Protein AF-A0A382NKW5-F1 (afdb_monomer_lite)

Foldseek 3Di:
DPPQWDWWFQAPFDPDDRDTDTHGPPDDDDQDDDPPPCSCVVPPVAPVLQVVQVVLVPDDPVSVVPPDDGDHGPTDD

InterPro domains:
  IPR027417 P-loop containing nucleoside triphosphate hydrolase [G3DSA:3.40.50.300] (8-76)
  IPR027417 P-loop containing nucleoside triphosphate hydrolase [SSF52540] (12-74)

Radius of gyration: 13.89 Å; chains: 1; bounding box: 36×25×36 Å

Secondary structure (DSSP, 8-state):
----EEEEEEE-STT--SEEEEEETTS------STTSSHHIIIIIIIIHHHHHHHHHTS-HHHHTTS---PPPS---

Structure (mmCIF, N/CA/C/O backbone):
data_AF-A0A382NKW5-F1
#
_entry.id   AF-A0A382NKW5-F1
#
loop_
_atom_site.group_PDB
_atom_site.id
_atom_site.type_symbol
_atom_site.label_atom_id
_atom_site.label_alt_id
_atom_site.label_comp_id
_atom_site.label_asym_id
_atom_site.label_entity_id
_atom_site.label_seq_id
_atom_site.pdbx_PDB_ins_code
_atom_site.Cartn_x
_atom_site.Cartn_y
_atom_site.Cartn_z
_atom_site.occupancy
_atom_site.B_iso_or_equiv
_atom_site.auth_seq_id
_atom_site.auth_comp_id
_atom_site.auth_asym_id
_atom_site.auth_atom_id
_atom_site.pdbx_PDB_model_num
ATOM 1 N N . MET A 1 1 ? -22.074 -1.800 1.534 1.00 51.12 1 MET A N 1
ATOM 2 C CA . MET A 1 1 ? -21.432 -2.661 0.518 1.00 51.12 1 MET A CA 1
ATOM 3 C C . MET A 1 1 ? -20.023 -2.955 0.994 1.00 51.12 1 MET A C 1
ATOM 5 O O . MET A 1 1 ? -19.378 -2.032 1.478 1.00 51.12 1 MET A O 1
ATOM 9 N N . ILE A 1 2 ? -19.570 -4.206 0.940 1.00 57.34 2 ILE A N 1
ATOM 10 C CA . ILE A 1 2 ? -18.169 -4.525 1.238 1.00 57.34 2 ILE A CA 1
ATOM 11 C C . ILE A 1 2 ? -17.343 -3.926 0.094 1.00 57.34 2 ILE A C 1
ATOM 13 O O . ILE A 1 2 ? -17.633 -4.176 -1.070 1.00 57.34 2 ILE A O 1
ATOM 17 N N . GLN A 1 3 ? -16.383 -3.051 0.402 1.00 76.75 3 GLN A N 1
ATOM 18 C CA . GLN A 1 3 ? -15.411 -2.616 -0.601 1.00 76.75 3 GLN A CA 1
ATOM 19 C C . GLN A 1 3 ? -14.497 -3.803 -0.885 1.00 76.75 3 GLN A C 1
ATOM 21 O O . GLN A 1 3 ? -13.680 -4.151 -0.036 1.00 76.75 3 GLN A O 1
ATOM 26 N N . ASP A 1 4 ? -14.643 -4.414 -2.057 1.00 93.19 4 ASP A N 1
ATOM 27 C CA . ASP A 1 4 ? -13.888 -5.613 -2.441 1.00 93.19 4 ASP A CA 1
ATOM 28 C C . ASP A 1 4 ? -12.447 -5.307 -2.880 1.00 93.19 4 ASP A C 1
ATOM 30 O O . ASP A 1 4 ? -11.632 -6.217 -3.019 1.00 93.19 4 ASP A O 1
ATOM 34 N N . HIS A 1 5 ? -12.111 -4.029 -3.079 1.00 96.31 5 HIS A N 1
ATOM 35 C CA . HIS A 1 5 ? -10.810 -3.582 -3.571 1.00 96.31 5 HIS A CA 1
ATOM 36 C C . HIS A 1 5 ? -10.243 -2.438 -2.724 1.00 96.31 5 HIS A C 1
ATOM 38 O O . HIS A 1 5 ? -10.986 -1.599 -2.216 1.00 96.31 5 HIS A O 1
ATOM 44 N N . ILE A 1 6 ? -8.918 -2.399 -2.600 1.00 96.12 6 ILE A N 1
ATOM 45 C CA . ILE A 1 6 ? -8.158 -1.191 -2.277 1.00 96.12 6 ILE A CA 1
ATOM 46 C C . ILE A 1 6 ? -7.955 -0.466 -3.602 1.00 96.12 6 ILE A C 1
ATOM 48 O O . ILE A 1 6 ? -7.436 -1.048 -4.555 1.00 96.12 6 ILE A O 1
ATOM 52 N N . ILE A 1 7 ? -8.400 0.780 -3.674 1.00 97.06 7 ILE A N 1
ATOM 53 C CA . ILE A 1 7 ? -8.236 1.620 -4.855 1.00 97.06 7 ILE A CA 1
ATOM 54 C C . ILE A 1 7 ? -7.200 2.666 -4.484 1.00 97.06 7 ILE A C 1
ATOM 56 O O . ILE A 1 7 ? -7.372 3.346 -3.480 1.00 97.06 7 ILE A O 1
ATOM 60 N N . VAL A 1 8 ? -6.155 2.761 -5.295 1.00 97.62 8 VAL A N 1
ATOM 61 C CA . VAL A 1 8 ? -5.126 3.790 -5.196 1.00 97.62 8 VAL A CA 1
ATOM 62 C C . VAL A 1 8 ? -5.234 4.650 -6.445 1.00 97.62 8 VAL A C 1
ATOM 64 O O . VAL A 1 8 ? -5.219 4.105 -7.556 1.00 97.62 8 VAL A O 1
ATOM 67 N N . LYS A 1 9 ? -5.368 5.966 -6.278 1.00 98.12 9 LYS A N 1
ATOM 68 C CA . LYS A 1 9 ? -5.411 6.911 -7.405 1.00 98.12 9 LYS A CA 1
ATOM 69 C C . LYS A 1 9 ? -4.299 7.936 -7.334 1.00 98.12 9 LYS A C 1
ATOM 71 O O . LYS A 1 9 ? -4.056 8.512 -6.278 1.00 98.12 9 LYS A O 1
ATOM 76 N N . GLY A 1 10 ? -3.656 8.162 -8.474 1.00 98.12 10 GLY A N 1
ATOM 77 C CA . GLY A 1 10 ? -2.633 9.180 -8.637 1.00 98.12 10 GLY A CA 1
ATOM 78 C C . GLY A 1 10 ? -1.449 9.010 -7.691 1.00 98.12 10 GLY A C 1
ATOM 79 O O . GLY A 1 10 ? -0.961 9.989 -7.143 1.00 98.12 10 GLY A O 1
ATOM 80 N N . ALA A 1 11 ? -0.974 7.783 -7.466 1.00 98.25 11 ALA A N 1
ATOM 81 C CA . ALA A 1 11 ? 0.218 7.579 -6.648 1.00 98.25 11 ALA A CA 1
ATOM 82 C C . ALA A 1 11 ? 1.448 8.172 -7.350 1.00 98.25 11 ALA A C 1
ATOM 84 O O . ALA A 1 11 ? 1.755 7.818 -8.497 1.00 98.25 11 ALA A O 1
ATOM 85 N N . ARG A 1 12 ? 2.139 9.078 -6.657 1.00 98.44 12 ARG A N 1
ATOM 86 C CA . ARG A 1 12 ? 3.289 9.841 -7.168 1.00 98.44 12 ARG A CA 1
ATOM 87 C C . ARG A 1 12 ? 4.524 9.731 -6.283 1.00 98.44 12 ARG A C 1
ATOM 89 O O . ARG A 1 12 ? 5.526 10.381 -6.561 1.00 98.44 12 ARG A O 1
ATOM 96 N N . GLU A 1 13 ? 4.484 8.869 -5.268 1.00 97.88 13 GLU A N 1
ATOM 97 C CA . GLU A 1 13 ? 5.628 8.715 -4.383 1.00 97.88 13 GLU A CA 1
ATOM 98 C C . GLU A 1 13 ? 6.904 8.289 -5.103 1.00 97.88 13 GLU A C 1
ATOM 100 O O . GLU A 1 13 ? 6.917 7.370 -5.930 1.00 97.88 13 GLU A O 1
ATOM 105 N N . HIS A 1 14 ? 7.995 8.968 -4.758 1.00 96.94 14 HIS A N 1
ATOM 106 C CA . HIS A 1 14 ? 9.304 8.834 -5.386 1.00 96.94 14 HIS A CA 1
ATOM 107 C C . HIS A 1 14 ? 9.276 8.922 -6.923 1.00 96.94 14 HIS A C 1
ATOM 109 O O . HIS A 1 14 ? 9.299 10.008 -7.495 1.00 96.94 14 HIS A O 1
ATOM 115 N N . ASN A 1 15 ? 9.316 7.778 -7.610 1.00 97.62 15 ASN A N 1
ATOM 116 C CA . ASN A 1 15 ? 9.359 7.698 -9.068 1.00 97.62 15 ASN A CA 1
ATOM 117 C C . ASN A 1 15 ? 8.068 7.142 -9.683 1.00 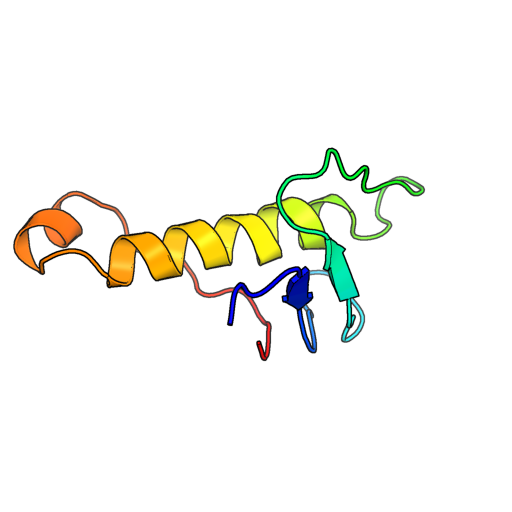97.62 15 ASN A C 1
ATOM 119 O O . ASN A 1 15 ? 8.048 6.838 -10.883 1.00 97.62 15 ASN A O 1
ATOM 123 N N . LEU A 1 16 ? 7.001 7.000 -8.888 1.00 98.25 16 LEU A N 1
ATOM 124 C CA . LEU A 1 16 ? 5.686 6.638 -9.398 1.00 98.25 16 LEU A CA 1
ATOM 125 C C . LEU A 1 16 ? 5.156 7.755 -10.302 1.00 98.25 16 LEU A C 1
ATOM 127 O O . LEU A 1 16 ? 5.180 8.937 -9.97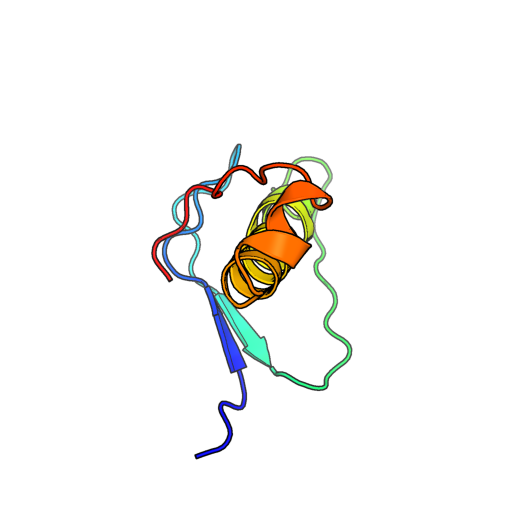4 1.00 98.25 16 LEU A O 1
ATOM 131 N N . LYS A 1 17 ? 4.677 7.373 -11.484 1.00 97.81 17 LYS A N 1
ATOM 132 C CA . LYS A 1 17 ? 4.247 8.312 -12.526 1.00 97.81 17 LYS A CA 1
ATOM 133 C C . LYS A 1 17 ? 2.729 8.445 -12.552 1.00 97.81 17 LYS A C 1
ATOM 135 O O . LYS A 1 17 ? 2.108 8.048 -13.533 1.00 97.81 17 LYS A O 1
ATOM 140 N N . ASN A 1 18 ? 2.155 8.983 -11.474 1.00 97.94 18 ASN A N 1
ATOM 141 C CA . ASN A 1 18 ? 0.708 9.164 -11.320 1.00 97.94 18 ASN A CA 1
ATOM 142 C C . ASN A 1 18 ? -0.065 7.850 -11.554 1.00 97.94 18 ASN A C 1
ATOM 144 O O . ASN A 1 18 ? -0.894 7.740 -12.456 1.00 97.94 18 ASN A O 1
ATOM 148 N N . VAL A 1 19 ? 0.299 6.821 -10.785 1.00 97.88 19 VAL A N 1
ATOM 149 C CA . VAL A 1 19 ? -0.168 5.445 -10.981 1.00 97.88 19 VAL A CA 1
ATOM 150 C C . VAL A 1 19 ? -1.533 5.235 -10.333 1.00 97.88 19 VAL A C 1
ATOM 152 O O . VAL A 1 19 ? -1.727 5.530 -9.155 1.00 97.88 19 VAL A O 1
ATOM 155 N N . ASP A 1 20 ? -2.436 4.626 -11.096 1.00 98.31 20 ASP A N 1
ATOM 156 C CA . ASP A 1 20 ? -3.728 4.139 -10.628 1.00 98.31 20 ASP A CA 1
ATOM 157 C C . ASP A 1 20 ? -3.710 2.612 -10.532 1.00 98.31 20 ASP A C 1
ATOM 159 O O . ASP A 1 20 ? -3.357 1.931 -11.498 1.00 98.31 20 ASP A O 1
ATOM 163 N N . VAL A 1 21 ? -4.139 2.053 -9.398 1.00 97.19 21 VAL A N 1
ATOM 164 C CA . VAL A 1 21 ? -4.246 0.597 -9.237 1.00 97.19 21 VAL A CA 1
ATOM 165 C C . VAL A 1 21 ? -5.460 0.200 -8.402 1.00 97.19 21 VAL A C 1
ATOM 167 O O . VAL A 1 21 ? -5.856 0.882 -7.459 1.00 97.19 21 VAL A O 1
ATOM 170 N N . MET A 1 22 ? -6.054 -0.939 -8.754 1.00 97.44 22 MET A N 1
ATOM 171 C CA . MET A 1 22 ? -7.084 -1.608 -7.967 1.00 97.44 22 MET A CA 1
ATOM 172 C C . MET A 1 22 ? -6.545 -2.953 -7.490 1.00 97.44 22 MET A C 1
ATOM 174 O O . MET A 1 22 ? -6.139 -3.786 -8.297 1.00 97.44 22 MET A O 1
ATOM 178 N N . ILE A 1 23 ? -6.542 -3.165 -6.178 1.00 97.44 23 ILE A N 1
ATOM 179 C CA . ILE A 1 23 ? -5.977 -4.350 -5.532 1.00 97.44 23 ILE A CA 1
ATOM 180 C C . ILE A 1 23 ? -7.114 -5.109 -4.846 1.00 97.44 23 ILE A C 1
ATOM 182 O O . ILE A 1 23 ? -7.792 -4.523 -4.001 1.00 97.44 23 ILE A O 1
ATOM 186 N N . PRO A 1 24 ? -7.350 -6.393 -5.158 1.00 97.50 24 PRO A N 1
ATOM 187 C CA . PRO A 1 24 ? -8.403 -7.160 -4.503 1.00 97.50 24 PRO A CA 1
ATOM 188 C C . PRO A 1 24 ? -8.086 -7.343 -3.015 1.00 97.50 24 PRO A C 1
ATOM 190 O O . PRO A 1 24 ? -6.981 -7.739 -2.638 1.00 97.50 24 PRO A O 1
ATOM 193 N N . ARG A 1 25 ? -9.065 -7.068 -2.152 1.00 96.38 25 ARG A N 1
ATOM 194 C CA . ARG A 1 25 ? -8.924 -7.254 -0.704 1.00 96.38 25 ARG A CA 1
ATOM 195 C C . ARG A 1 25 ? -9.020 -8.722 -0.329 1.00 96.38 25 ARG A C 1
ATOM 197 O O . ARG A 1 25 ? -9.652 -9.520 -1.016 1.00 96.38 25 ARG A O 1
ATOM 204 N N . ASN A 1 26 ? -8.427 -9.062 0.815 1.00 95.69 26 ASN A N 1
ATOM 205 C CA . ASN A 1 26 ? -8.462 -10.413 1.385 1.00 95.69 26 ASN A CA 1
ATOM 206 C C . ASN A 1 26 ? -7.875 -11.478 0.441 1.00 95.69 26 ASN A C 1
ATOM 208 O O . ASN A 1 26 ? -8.321 -12.626 0.419 1.00 95.69 26 ASN A O 1
ATOM 212 N N . LYS A 1 27 ? -6.885 -11.083 -0.365 1.00 97.12 27 LYS A N 1
ATOM 213 C CA . LYS A 1 27 ? -6.118 -11.953 -1.258 1.00 97.12 27 LYS A CA 1
ATOM 214 C C . LYS A 1 27 ? -4.630 -11.775 -0.989 1.00 97.12 27 LYS A C 1
ATOM 216 O O . LYS A 1 27 ? -4.193 -10.710 -0.561 1.00 97.12 27 LYS A O 1
ATOM 221 N N . LEU A 1 28 ? -3.857 -12.814 -1.291 1.00 98.06 28 LEU A N 1
ATOM 222 C CA . LEU A 1 28 ? -2.409 -12.701 -1.406 1.00 98.06 28 LEU A CA 1
ATOM 223 C C . LEU A 1 28 ? -2.085 -12.063 -2.762 1.00 98.06 28 LEU A C 1
ATOM 225 O O . LEU A 1 28 ? -2.291 -12.687 -3.800 1.00 98.06 28 LEU A O 1
ATOM 229 N N . VAL A 1 29 ? -1.613 -10.818 -2.746 1.00 98.06 29 VAL A N 1
ATOM 230 C CA . VAL A 1 29 ? -1.247 -10.060 -3.950 1.00 98.06 29 VAL A CA 1
ATOM 231 C C . VAL A 1 29 ? 0.262 -9.862 -3.978 1.00 98.06 29 VAL A C 1
ATOM 233 O O . VAL A 1 29 ? 0.864 -9.495 -2.972 1.00 98.06 29 VAL A O 1
ATOM 236 N N . VAL A 1 30 ? 0.871 -10.097 -5.139 1.00 98.31 30 VAL A N 1
ATOM 237 C CA . VAL A 1 30 ? 2.314 -9.947 -5.348 1.00 98.31 30 VAL A CA 1
ATOM 238 C C . VAL A 1 30 ? 2.577 -8.710 -6.201 1.00 98.31 30 VAL A C 1
ATOM 240 O O . VAL A 1 30 ? 2.050 -8.597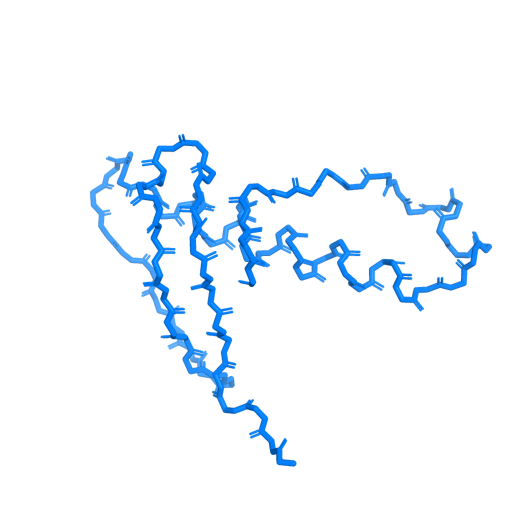 -7.306 1.00 98.31 30 VAL A O 1
ATOM 243 N N . VAL A 1 31 ? 3.428 -7.805 -5.711 1.00 97.69 31 VAL A N 1
ATOM 244 C CA . VAL A 1 31 ? 3.948 -6.662 -6.479 1.00 97.69 31 VAL A CA 1
ATOM 245 C C . VAL A 1 31 ? 5.336 -7.029 -7.006 1.00 97.69 31 VAL A C 1
ATOM 247 O O . VAL A 1 31 ? 6.259 -7.260 -6.228 1.00 97.69 31 VAL A O 1
ATOM 250 N N . THR A 1 32 ? 5.495 -7.104 -8.328 1.00 98.00 32 THR A N 1
ATOM 251 C CA . THR A 1 32 ? 6.730 -7.561 -8.993 1.00 98.00 32 THR A CA 1
ATOM 252 C C . THR A 1 32 ? 7.226 -6.566 -10.051 1.00 98.00 32 THR A C 1
ATOM 254 O O . THR A 1 32 ? 6.561 -5.575 -10.342 1.00 98.00 32 THR A O 1
ATOM 257 N N . GLY A 1 33 ? 8.437 -6.783 -10.576 1.00 97.25 33 GLY A N 1
ATOM 258 C CA . GLY A 1 33 ? 9.135 -5.885 -11.503 1.00 97.25 33 GLY A CA 1
ATOM 259 C C . GLY A 1 33 ? 10.626 -5.704 -11.187 1.00 97.25 33 GLY A C 1
ATOM 260 O O . GLY A 1 33 ? 11.096 -6.038 -10.096 1.00 97.25 33 GLY A O 1
ATOM 261 N N . VAL A 1 34 ? 11.378 -5.139 -12.134 1.00 98.25 34 VAL A N 1
ATOM 262 C CA . VAL A 1 34 ? 12.835 -4.905 -12.027 1.00 98.25 34 VAL A CA 1
ATOM 263 C C . VAL A 1 34 ? 13.211 -3.981 -10.863 1.00 98.25 34 VAL A C 1
ATOM 265 O O . VAL A 1 34 ? 12.383 -3.209 -10.378 1.00 98.25 34 VAL A O 1
ATOM 268 N N . SER A 1 35 ? 14.453 -4.048 -10.37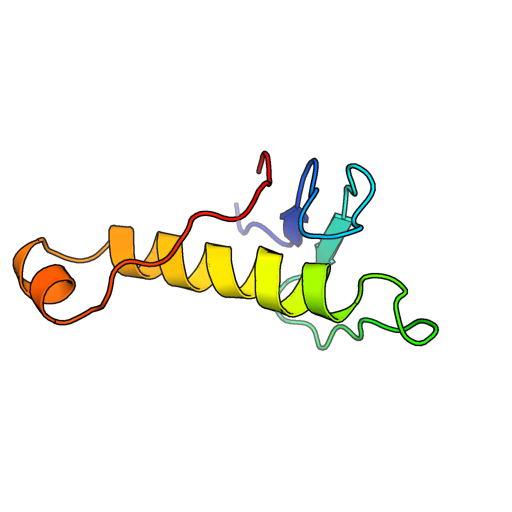4 1.00 97.69 35 SER A N 1
ATOM 269 C CA . SER A 1 35 ? 14.932 -3.117 -9.338 1.00 97.69 35 SER A CA 1
ATOM 270 C C . SER A 1 35 ? 14.733 -1.656 -9.773 1.00 97.69 35 SER A C 1
ATOM 272 O O . SER A 1 35 ? 14.906 -1.333 -10.945 1.00 97.69 35 SER A O 1
ATOM 274 N N . GLY A 1 36 ? 14.306 -0.792 -8.849 1.00 97.12 36 GLY A N 1
ATOM 275 C CA . GLY A 1 36 ? 14.011 0.618 -9.138 1.00 97.12 36 GLY A CA 1
ATOM 276 C C . GLY A 1 36 ? 12.678 0.899 -9.848 1.00 97.12 36 GLY A C 1
ATOM 277 O O . GLY A 1 36 ? 12.361 2.058 -10.081 1.00 97.12 36 GLY A O 1
ATOM 278 N N . SER A 1 37 ? 11.848 -0.105 -10.153 1.00 97.75 37 SER A N 1
ATOM 279 C CA . SER A 1 37 ? 10.574 0.105 -10.870 1.00 97.75 37 SER A CA 1
ATOM 280 C C . SER A 1 37 ? 9.439 0.755 -10.056 1.00 97.75 37 SER A C 1
ATOM 282 O O . SER A 1 37 ? 8.330 0.854 -10.569 1.00 97.75 37 SER A O 1
ATOM 284 N N . GLY A 1 38 ? 9.665 1.120 -8.788 1.00 98.12 38 GLY A N 1
ATOM 285 C CA . GLY A 1 38 ? 8.637 1.710 -7.913 1.00 98.12 38 GLY A CA 1
ATOM 286 C C . GLY A 1 38 ? 7.796 0.712 -7.099 1.00 98.12 38 GLY A C 1
ATOM 287 O O . GLY A 1 38 ? 6.802 1.101 -6.497 1.00 98.12 38 GLY A O 1
ATOM 288 N N . LYS A 1 39 ? 8.175 -0.578 -7.033 1.00 98.44 39 LYS A N 1
ATOM 289 C CA . LYS A 1 39 ? 7.442 -1.596 -6.238 1.00 98.44 39 LYS A CA 1
ATOM 290 C C . LYS A 1 39 ? 7.314 -1.212 -4.766 1.00 98.44 39 LYS A C 1
ATOM 292 O O . LYS A 1 39 ? 6.217 -1.250 -4.220 1.00 98.44 39 LYS A O 1
ATOM 297 N N . SER A 1 40 ? 8.444 -0.874 -4.138 1.00 98.25 40 SER A N 1
ATOM 298 C CA . SER A 1 40 ? 8.480 -0.499 -2.724 1.00 98.25 40 SER A CA 1
ATOM 299 C C . SER A 1 40 ? 7.756 0.821 -2.491 1.00 98.25 40 SER A C 1
ATOM 301 O O . SER A 1 40 ? 6.986 0.910 -1.546 1.00 98.25 40 SER A O 1
ATOM 303 N N . SER A 1 41 ? 7.893 1.770 -3.422 1.00 98.31 41 SER A N 1
ATOM 304 C CA . SER A 1 41 ? 7.180 3.049 -3.383 1.00 98.31 41 SER A CA 1
ATOM 305 C C . SER A 1 41 ? 5.666 2.864 -3.389 1.00 98.31 41 SER A C 1
ATOM 307 O O . SER A 1 41 ? 4.965 3.482 -2.599 1.00 98.31 41 SER A O 1
ATOM 309 N N . LEU A 1 42 ? 5.146 1.948 -4.211 1.00 98.25 42 LEU A N 1
ATOM 310 C CA . LEU A 1 42 ? 3.719 1.634 -4.217 1.00 98.25 42 LEU A CA 1
ATOM 311 C C . LEU A 1 42 ? 3.293 0.859 -2.958 1.00 98.25 42 LEU A C 1
ATOM 313 O O . LEU A 1 42 ? 2.320 1.226 -2.304 1.00 98.25 42 LEU A O 1
ATOM 317 N N . ALA A 1 43 ? 3.995 -0.224 -2.617 1.00 97.94 43 ALA A N 1
ATOM 318 C CA . ALA A 1 43 ? 3.565 -1.141 -1.561 1.00 97.94 43 ALA A CA 1
ATOM 319 C C . ALA A 1 43 ? 3.766 -0.577 -0.145 1.00 97.94 43 ALA A C 1
ATOM 321 O O . ALA A 1 43 ? 2.864 -0.672 0.688 1.00 97.94 43 ALA A O 1
ATOM 322 N N . PHE A 1 44 ? 4.938 -0.005 0.125 1.00 97.50 44 PHE A N 1
ATOM 323 C CA . PHE A 1 44 ? 5.330 0.468 1.448 1.00 97.50 44 PHE A CA 1
ATOM 324 C C . PHE A 1 44 ? 5.096 1.969 1.594 1.00 97.50 44 PHE A C 1
ATOM 326 O O . PHE A 1 44 ? 4.311 2.385 2.445 1.00 97.50 44 PHE A O 1
ATOM 333 N N . ASP A 1 45 ? 5.715 2.764 0.724 1.00 97.62 45 ASP A N 1
ATOM 334 C CA . ASP A 1 45 ? 5.751 4.219 0.907 1.00 97.62 45 ASP A CA 1
ATOM 335 C C . ASP A 1 45 ? 4.396 4.875 0.593 1.00 97.62 45 ASP A C 1
ATOM 337 O O . ASP A 1 45 ? 4.090 5.930 1.130 1.00 97.62 45 ASP A O 1
ATOM 341 N N . THR A 1 46 ? 3.540 4.220 -0.203 1.00 97.81 46 THR A N 1
ATOM 342 C CA . THR A 1 46 ? 2.171 4.685 -0.488 1.00 97.81 46 THR A CA 1
ATOM 343 C C . THR A 1 46 ? 1.120 3.905 0.306 1.00 97.81 46 THR A C 1
ATOM 345 O O . THR A 1 46 ? 0.485 4.453 1.204 1.00 97.81 46 THR A O 1
ATOM 348 N N . ILE A 1 47 ? 0.898 2.621 -0.013 1.00 97.31 47 ILE A N 1
ATOM 349 C CA . ILE A 1 47 ? -0.259 1.864 0.503 1.00 97.31 47 ILE A CA 1
ATOM 350 C C . ILE A 1 47 ? -0.151 1.615 2.009 1.00 97.31 47 ILE A C 1
ATOM 352 O O . ILE A 1 47 ? -1.101 1.874 2.752 1.00 97.31 47 ILE A O 1
ATOM 356 N N . TYR A 1 48 ? 0.987 1.090 2.465 1.00 96.75 48 TYR A N 1
ATOM 357 C CA . TYR A 1 48 ? 1.199 0.818 3.884 1.00 96.75 48 TYR A CA 1
ATOM 358 C C . TYR A 1 48 ? 1.230 2.116 4.701 1.00 96.75 48 TYR A C 1
ATOM 360 O O . TYR A 1 48 ? 0.527 2.204 5.710 1.00 96.75 48 TYR A O 1
ATOM 368 N N . ALA A 1 49 ? 1.961 3.136 4.237 1.00 96.44 49 ALA A N 1
ATOM 369 C CA . ALA A 1 49 ? 2.038 4.435 4.903 1.00 96.44 49 ALA A CA 1
ATOM 370 C C . ALA A 1 49 ? 0.658 5.105 5.054 1.00 96.44 49 ALA A C 1
ATOM 372 O O . ALA A 1 49 ? 0.296 5.501 6.164 1.00 96.44 49 ALA A O 1
ATOM 373 N N . GLU A 1 50 ? -0.164 5.161 3.996 1.00 96.94 50 GLU A N 1
ATOM 374 C CA . GLU A 1 50 ? -1.533 5.697 4.094 1.00 96.94 50 GLU A CA 1
ATOM 375 C C . GLU A 1 50 ? -2.413 4.879 5.030 1.00 96.94 50 GLU A C 1
ATOM 377 O O . GLU A 1 50 ? -3.168 5.447 5.821 1.00 96.94 50 GLU A O 1
ATOM 382 N N . GLY A 1 51 ? -2.335 3.548 4.946 1.00 95.00 51 GLY A N 1
AT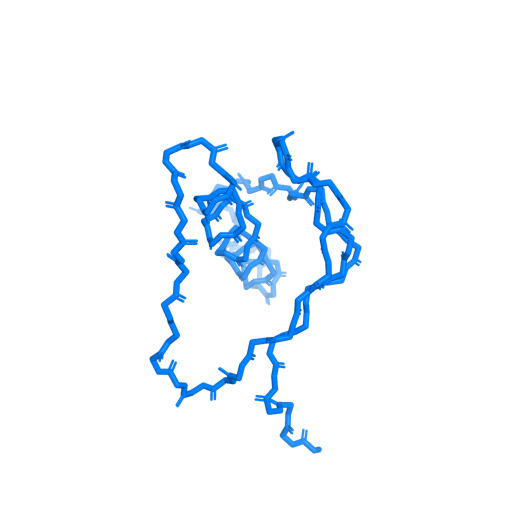OM 383 C CA . GLY A 1 51 ? -3.105 2.666 5.815 1.00 95.00 51 GLY A CA 1
ATOM 384 C C . GLY A 1 51 ? -2.793 2.925 7.287 1.00 95.00 51 GLY A C 1
ATOM 385 O O . GLY A 1 51 ? -3.706 3.091 8.100 1.00 95.00 51 GLY A O 1
ATOM 386 N N . GLN A 1 52 ? -1.505 3.031 7.616 1.00 94.31 52 GLN A N 1
ATOM 387 C CA . GLN A 1 52 ? -1.041 3.318 8.967 1.00 94.31 52 GLN A CA 1
ATOM 388 C C . GLN A 1 52 ? -1.445 4.731 9.412 1.00 94.31 52 GLN A C 1
ATOM 390 O O . GLN A 1 52 ? -2.017 4.885 10.494 1.00 94.31 52 GLN A O 1
ATOM 395 N N . ARG A 1 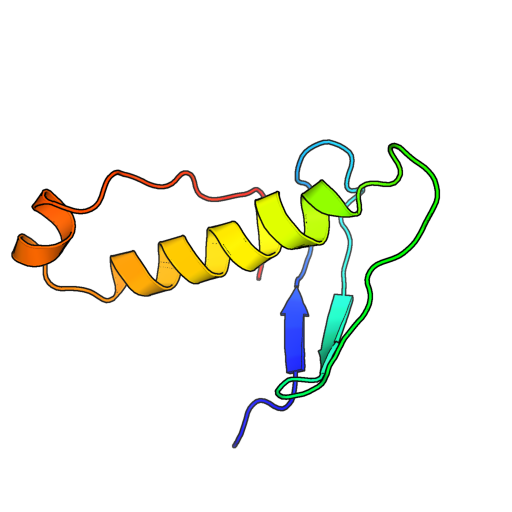53 ? -1.234 5.752 8.570 1.00 94.75 53 ARG A N 1
ATOM 396 C CA . ARG A 1 53 ? -1.593 7.148 8.863 1.00 94.75 53 ARG A CA 1
ATOM 397 C C . ARG A 1 53 ? -3.088 7.300 9.132 1.00 94.75 53 ARG A C 1
ATOM 399 O O . ARG A 1 53 ? -3.464 7.821 10.180 1.00 94.75 53 ARG A O 1
ATOM 406 N N . ARG A 1 54 ? -3.948 6.803 8.232 1.00 93.94 54 ARG A N 1
ATOM 407 C CA . ARG A 1 54 ? -5.415 6.879 8.379 1.00 93.94 54 ARG A CA 1
ATOM 408 C C . ARG A 1 54 ? -5.897 6.134 9.623 1.00 93.94 54 ARG A C 1
ATOM 410 O O . ARG A 1 54 ? -6.796 6.612 10.312 1.00 93.94 54 ARG A O 1
ATOM 417 N N . TYR A 1 55 ? -5.289 4.989 9.942 1.00 93.38 55 TYR A N 1
ATOM 418 C CA . TYR A 1 55 ? -5.602 4.262 11.170 1.00 93.38 55 TYR A CA 1
ATOM 419 C C . TYR A 1 55 ? -5.253 5.083 12.416 1.00 93.38 55 TYR A C 1
ATOM 421 O O . TYR A 1 55 ? -6.104 5.260 13.285 1.00 93.38 55 TYR A O 1
ATOM 429 N N . VAL A 1 56 ? -4.049 5.654 12.487 1.00 92.44 56 VAL A N 1
ATOM 430 C CA . VAL A 1 56 ? -3.626 6.494 13.619 1.00 92.44 56 VAL A CA 1
ATOM 431 C C . VAL A 1 56 ? -4.498 7.745 13.755 1.00 92.44 56 VAL A C 1
ATOM 433 O O . VAL A 1 56 ? -4.863 8.121 14.868 1.00 92.44 56 VAL A O 1
ATOM 436 N N . GLU A 1 57 ? -4.890 8.366 12.643 1.00 90.56 57 GLU A N 1
ATOM 437 C CA . GLU A 1 57 ? -5.792 9.525 12.634 1.00 90.56 57 GLU A CA 1
ATOM 438 C C . GLU A 1 57 ? -7.187 9.220 13.180 1.00 90.56 57 GLU A C 1
ATOM 440 O O . GLU A 1 57 ? -7.823 10.109 13.749 1.00 90.56 57 GLU A O 1
ATOM 445 N N . SER A 1 58 ? -7.637 7.968 13.070 1.00 93.19 58 SER A N 1
ATOM 446 C CA . SER A 1 58 ? -8.914 7.523 13.634 1.00 93.19 58 SER A CA 1
ATOM 447 C C . SER A 1 58 ? -8.896 7.359 15.162 1.00 93.19 58 SER A C 1
ATOM 449 O O . SER A 1 58 ? -9.952 7.212 15.779 1.00 93.19 58 SER A O 1
ATOM 451 N N . LEU A 1 59 ? -7.718 7.407 15.797 1.00 92.69 59 LEU A N 1
ATOM 452 C CA . LEU A 1 59 ? -7.566 7.239 17.241 1.00 92.69 59 LEU A CA 1
ATOM 453 C C . LEU A 1 59 ? -7.809 8.542 18.019 1.00 92.69 59 LEU A C 1
ATOM 455 O O . LEU A 1 59 ? -7.717 9.666 17.504 1.00 92.69 59 LEU A O 1
ATOM 459 N N . SER A 1 60 ? -8.075 8.390 19.320 1.00 92.94 60 SER A N 1
ATOM 460 C CA . SER A 1 60 ? -8.255 9.523 20.231 1.00 92.94 60 SER A CA 1
ATOM 461 C C . SER A 1 60 ? -7.013 10.421 20.264 1.00 92.94 60 SER A C 1
ATOM 463 O O . SER A 1 60 ? -5.885 9.970 20.055 1.00 92.94 60 SER A O 1
ATOM 465 N N . ALA A 1 61 ? -7.212 11.709 20.555 1.00 89.62 61 ALA A N 1
ATOM 466 C CA . ALA A 1 61 ? -6.109 12.663 20.682 1.00 89.62 61 ALA A CA 1
ATOM 467 C C . ALA A 1 61 ? -5.071 12.216 21.730 1.00 89.62 61 ALA A C 1
ATOM 469 O O . ALA A 1 61 ? -3.874 12.383 21.518 1.00 89.62 61 ALA A O 1
ATOM 470 N N . TYR A 1 62 ? -5.533 11.579 22.812 1.00 90.94 62 TYR A N 1
ATOM 471 C CA . TYR A 1 62 ? -4.673 10.997 23.841 1.00 90.94 62 TYR A CA 1
ATOM 472 C C . TYR A 1 62 ? -3.794 9.867 23.290 1.00 90.94 62 TYR A C 1
ATOM 474 O O . TYR A 1 62 ? -2.580 9.890 23.461 1.00 90.94 62 TYR A O 1
ATOM 482 N N . ALA A 1 63 ? -4.382 8.906 22.570 1.00 89.19 63 ALA A N 1
ATOM 483 C CA . ALA A 1 63 ? -3.624 7.801 21.984 1.00 89.19 63 ALA A CA 1
ATOM 484 C C . ALA A 1 63 ? -2.600 8.293 20.946 1.00 89.19 63 ALA A C 1
ATOM 486 O O . ALA A 1 63 ? -1.474 7.800 20.901 1.00 89.19 63 ALA A O 1
ATOM 487 N N . ARG A 1 64 ? -2.958 9.315 20.156 1.00 89.12 64 ARG A N 1
ATOM 488 C CA . ARG A 1 64 ? -2.063 9.930 19.166 1.00 89.12 64 ARG A CA 1
ATOM 489 C C . ARG A 1 64 ? -0.837 10.612 19.773 1.00 89.12 64 ARG A C 1
ATOM 491 O O . ARG A 1 64 ? 0.151 10.758 19.072 1.00 89.12 64 ARG A O 1
ATOM 498 N N . GLN A 1 65 ? -0.847 10.989 21.052 1.00 88.56 65 GLN A N 1
ATOM 499 C CA . GLN A 1 65 ? 0.332 11.583 21.695 1.00 88.56 65 GLN A CA 1
ATOM 500 C C . GLN A 1 65 ? 1.517 10.603 21.772 1.00 88.56 65 GLN A C 1
ATOM 502 O O . GLN A 1 65 ? 2.670 11.028 21.775 1.00 88.56 65 GLN A O 1
ATOM 507 N N . PHE A 1 66 ? 1.234 9.299 21.807 1.00 87.69 66 PHE A N 1
ATOM 508 C CA . PHE A 1 66 ? 2.243 8.240 21.890 1.00 87.69 66 PHE A CA 1
ATOM 509 C C . PHE A 1 66 ? 2.610 7.647 20.527 1.00 87.69 66 PHE A C 1
ATOM 511 O O . PHE A 1 66 ? 3.552 6.865 20.422 1.00 87.69 66 PHE A O 1
ATOM 518 N N . LEU A 1 67 ? 1.862 8.000 19.483 1.00 81.94 67 LEU A N 1
ATOM 519 C CA . LEU A 1 67 ? 2.046 7.494 18.133 1.00 81.94 67 LEU A CA 1
ATOM 520 C C . LEU A 1 67 ? 2.642 8.631 17.305 1.00 81.94 67 LEU A C 1
ATOM 522 O O . LEU A 1 67 ? 2.018 9.674 17.136 1.00 81.94 67 LEU A O 1
ATOM 526 N N . GLY A 1 68 ? 3.884 8.459 16.849 1.00 79.44 68 GLY A N 1
ATOM 527 C CA . GLY A 1 68 ? 4.606 9.491 16.103 1.00 79.44 68 GLY A CA 1
ATOM 528 C C . GLY A 1 68 ? 3.814 10.030 14.904 1.00 79.44 68 GLY A C 1
ATOM 529 O O . GLY A 1 68 ? 2.928 9.362 14.366 1.00 79.44 68 GLY A O 1
ATOM 530 N N . ARG A 1 69 ? 4.139 11.255 14.469 1.00 78.06 69 ARG A N 1
ATOM 531 C CA . ARG A 1 69 ? 3.560 11.816 13.242 1.00 78.06 69 ARG A CA 1
ATOM 532 C C . ARG A 1 69 ? 4.010 10.987 12.043 1.00 78.06 69 ARG A C 1
ATOM 534 O O . ARG A 1 69 ? 5.197 10.717 11.898 1.00 78.06 69 ARG A O 1
ATOM 541 N N . MET A 1 70 ? 3.058 10.628 11.191 1.00 83.88 70 MET A N 1
ATOM 542 C CA . MET A 1 70 ? 3.326 9.979 9.912 1.00 83.88 70 MET A CA 1
ATOM 543 C C . MET A 1 70 ? 3.142 10.996 8.802 1.00 83.88 70 MET A C 1
ATOM 545 O O . MET A 1 70 ? 2.164 11.748 8.805 1.00 83.88 70 MET A O 1
ATOM 549 N N . GLU A 1 71 ? 4.091 11.030 7.876 1.00 88.69 71 GLU A N 1
ATOM 550 C CA . GLU A 1 71 ? 3.962 11.845 6.678 1.00 88.69 71 GLU A CA 1
ATOM 551 C C . GLU A 1 71 ? 2.876 11.257 5.777 1.00 88.69 71 GLU A C 1
ATOM 553 O O . GLU A 1 71 ? 2.704 10.039 5.684 1.00 88.69 71 GLU A O 1
ATOM 558 N N . LYS A 1 72 ? 2.088 12.145 5.169 1.00 93.94 72 LYS A N 1
ATOM 559 C CA . LYS A 1 72 ? 1.085 11.765 4.181 1.00 93.94 72 LYS A CA 1
ATOM 560 C C . LYS A 1 72 ? 1.803 11.582 2.841 1.00 93.94 72 LYS A C 1
ATOM 562 O O . LYS A 1 72 ? 2.312 12.588 2.347 1.00 93.94 72 LYS A O 1
ATOM 567 N N . PRO A 1 73 ? 1.824 10.379 2.247 1.00 95.94 73 PRO A N 1
ATOM 568 C CA . PRO A 1 73 ? 2.367 10.202 0.909 1.00 95.94 73 PRO A CA 1
ATOM 569 C C . PRO A 1 73 ? 1.569 10.952 -0.167 1.00 95.94 73 PRO A C 1
ATOM 571 O O . PRO A 1 73 ? 0.374 11.234 -0.015 1.00 95.94 73 PRO A O 1
ATOM 574 N N . ASP A 1 74 ? 2.237 11.245 -1.279 1.00 97.81 74 ASP A N 1
ATOM 575 C CA . ASP A 1 74 ? 1.680 11.903 -2.457 1.00 97.81 74 ASP A CA 1
ATOM 576 C C . ASP A 1 74 ? 0.785 10.946 -3.267 1.00 97.81 74 ASP A C 1
ATOM 578 O O . ASP A 1 74 ? 1.226 10.209 -4.158 1.00 97.81 74 ASP A O 1
ATOM 582 N N . VAL A 1 75 ? -0.500 10.936 -2.904 1.00 97.38 75 VAL A N 1
ATOM 583 C CA . VAL A 1 75 ? -1.565 10.131 -3.514 1.00 97.38 75 VAL A CA 1
ATOM 584 C C . VAL A 1 75 ? -2.923 10.825 -3.362 1.00 97.38 75 VAL A C 1
ATOM 586 O O . VAL A 1 75 ? -3.175 11.521 -2.371 1.00 97.38 75 VAL A O 1
ATOM 589 N N . ASP A 1 76 ? -3.816 10.633 -4.336 1.00 96.00 76 ASP A N 1
ATOM 590 C CA . ASP A 1 76 ? -5.121 11.304 -4.377 1.00 96.00 76 ASP A CA 1
ATOM 591 C C . ASP A 1 76 ? -6.203 10.556 -3.583 1.00 96.00 76 ASP A C 1
ATOM 593 O O . ASP A 1 76 ? -6.994 11.186 -2.874 1.00 96.00 76 ASP A O 1
ATOM 597 N N . TYR A 1 77 ? -6.247 9.222 -3.695 1.00 81.88 77 TYR A N 1
ATOM 598 C CA . TYR A 1 77 ? -7.246 8.361 -3.045 1.00 81.88 77 TYR A CA 1
ATOM 599 C C . TYR A 1 77 ? -6.630 7.063 -2.537 1.00 81.88 77 TYR A C 1
ATOM 601 O O . TYR A 1 77 ? -5.942 6.410 -3.356 1.00 81.88 77 TYR A O 1
#

Sequence (77 aa):
MIQDHIIVKGAREHNLKNVDVMIPRNKLVVVTGVSGSGKSSLAFDTIYAEGQRRYVESLSAYARQFLGRMEKPDVDY

pLDDT: mean 93.65, std 8.2, range [51.12, 98.44]

Organism: NCBI:txid408172